Protein AF-A0A7W4P5Z6-F1 (afdb_monomer_lite)

pLDDT: mean 80.26, std 19.97, range [41.0, 98.38]

Structure (mmCIF, N/CA/C/O backbone):
data_AF-A0A7W4P5Z6-F1
#
_entry.id   AF-A0A7W4P5Z6-F1
#
loop_
_atom_site.group_PDB
_atom_site.id
_atom_site.type_symbol
_atom_site.label_atom_id
_atom_site.label_alt_id
_atom_site.label_comp_id
_atom_site.label_asym_id
_atom_site.label_entity_id
_atom_site.label_seq_id
_atom_site.pdbx_PDB_ins_code
_atom_site.Cartn_x
_atom_site.Cartn_y
_atom_site.Cartn_z
_atom_site.occupancy
_atom_site.B_iso_or_equiv
_atom_site.auth_seq_id
_atom_site.auth_comp_id
_atom_site.auth_asym_id
_atom_site.auth_atom_id
_atom_site.pdbx_PDB_model_num
ATOM 1 N N . MET A 1 1 ? 9.922 59.063 5.644 1.00 42.03 1 MET A N 1
ATOM 2 C CA . MET A 1 1 ? 8.682 58.361 6.030 1.00 42.03 1 MET A CA 1
ATOM 3 C C . MET A 1 1 ? 8.513 57.234 5.025 1.00 42.03 1 MET A C 1
ATOM 5 O O . MET A 1 1 ? 8.134 57.507 3.898 1.00 42.03 1 MET A O 1
ATOM 9 N N . VAL A 1 2 ? 9.007 56.036 5.351 1.00 47.53 2 VAL A N 1
ATOM 10 C CA . VAL A 1 2 ? 9.019 54.889 4.426 1.00 47.53 2 VAL A CA 1
ATOM 11 C C . VAL A 1 2 ? 7.795 54.039 4.743 1.00 47.53 2 VAL A C 1
ATOM 13 O O . VAL A 1 2 ? 7.630 53.606 5.881 1.00 47.53 2 VAL A O 1
ATOM 16 N N . ASP A 1 3 ? 6.926 53.899 3.749 1.00 45.47 3 ASP A N 1
ATOM 17 C CA . ASP A 1 3 ? 5.632 53.229 3.825 1.00 45.47 3 ASP A CA 1
ATOM 18 C C . ASP A 1 3 ? 5.820 51.708 3.972 1.00 45.47 3 ASP A C 1
ATOM 20 O O . ASP A 1 3 ? 6.384 51.038 3.104 1.00 45.47 3 ASP A O 1
ATOM 24 N N . TYR A 1 4 ? 5.390 51.179 5.117 1.00 47.88 4 TYR A N 1
ATOM 25 C CA . TYR A 1 4 ? 5.333 49.755 5.438 1.00 47.88 4 TYR A CA 1
ATOM 26 C C . TYR A 1 4 ? 3.983 49.202 4.964 1.00 47.88 4 TYR A C 1
ATOM 28 O O . TYR A 1 4 ? 3.059 49.054 5.756 1.00 47.88 4 TYR A O 1
ATOM 36 N N . SER A 1 5 ? 3.861 48.879 3.676 1.00 52.97 5 SER A N 1
ATOM 37 C CA . SER A 1 5 ? 2.607 48.333 3.134 1.00 52.97 5 SER A CA 1
ATOM 38 C C . SER A 1 5 ? 2.844 47.231 2.100 1.00 52.97 5 SER A C 1
ATOM 40 O O . SER A 1 5 ? 2.409 47.307 0.956 1.00 52.97 5 SER A O 1
ATOM 42 N N . HIS A 1 6 ? 3.500 46.150 2.528 1.00 49.44 6 HIS A N 1
ATOM 43 C CA . HIS A 1 6 ? 3.445 44.853 1.842 1.00 49.44 6 HIS A CA 1
ATOM 44 C C . HIS A 1 6 ? 2.995 43.732 2.793 1.00 49.44 6 HIS A C 1
ATOM 46 O O . HIS A 1 6 ? 3.559 42.644 2.821 1.00 49.44 6 HIS A O 1
ATOM 52 N N . HIS A 1 7 ? 1.912 43.971 3.536 1.00 49.81 7 HIS A N 1
ATOM 53 C CA . HIS A 1 7 ? 1.062 42.893 4.043 1.00 49.81 7 HIS A CA 1
ATOM 54 C C . HIS A 1 7 ? -0.020 42.583 3.007 1.00 49.81 7 HIS A C 1
ATOM 56 O O . HIS A 1 7 ? -1.159 43.026 3.112 1.00 49.81 7 HIS A O 1
ATOM 62 N N . ARG A 1 8 ? 0.341 41.817 1.972 1.00 48.38 8 ARG A N 1
ATOM 63 C CA . ARG A 1 8 ? -0.647 41.215 1.067 1.00 48.38 8 ARG A CA 1
ATOM 64 C C . ARG A 1 8 ? -0.867 39.759 1.474 1.00 48.38 8 ARG A C 1
ATOM 66 O O . ARG A 1 8 ? -0.177 38.861 1.007 1.00 48.38 8 ARG A O 1
ATOM 73 N N . GLN A 1 9 ? -1.782 39.604 2.427 1.00 49.09 9 GLN A N 1
ATOM 74 C CA . GLN A 1 9 ? -2.780 38.534 2.526 1.00 49.09 9 GLN A CA 1
ATOM 75 C C . GLN A 1 9 ? -2.326 37.139 2.050 1.00 49.09 9 GLN A C 1
ATOM 77 O O . GLN A 1 9 ? -2.461 36.782 0.882 1.00 49.09 9 GLN A O 1
ATOM 82 N N . ARG A 1 10 ? -1.850 36.325 2.998 1.00 45.50 10 ARG A N 1
ATOM 83 C CA . ARG A 1 10 ? -1.878 34.854 2.924 1.00 45.50 10 ARG A CA 1
ATOM 84 C C . ARG A 1 10 ? -2.803 34.319 4.019 1.00 45.50 10 ARG A C 1
ATOM 86 O O . ARG A 1 10 ? -2.376 33.545 4.868 1.00 45.50 10 ARG A O 1
ATOM 93 N N . GLU A 1 11 ? -4.042 34.785 4.026 1.00 52.91 11 GLU A N 1
ATOM 94 C CA . GLU A 1 11 ? -5.081 34.221 4.886 1.00 52.91 11 GLU A CA 1
ATOM 95 C C . GLU A 1 11 ? -5.923 33.235 4.059 1.00 52.91 11 GLU A C 1
ATOM 97 O O . GLU A 1 11 ? -6.256 33.500 2.904 1.00 52.91 11 GLU A O 1
ATOM 102 N N . ASP A 1 12 ? -6.184 32.081 4.677 1.00 49.06 12 ASP A N 1
ATOM 103 C CA . ASP A 1 12 ? -7.248 31.115 4.375 1.00 49.06 12 ASP A CA 1
ATOM 104 C C . ASP A 1 12 ? -7.048 30.073 3.258 1.00 49.06 12 ASP A C 1
ATOM 106 O O . ASP A 1 12 ? -7.909 29.867 2.403 1.00 49.06 12 ASP A O 1
ATOM 110 N N . MET A 1 13 ? -5.971 29.277 3.333 1.00 53.06 13 MET A N 1
ATOM 111 C CA . MET A 1 13 ? -6.061 27.886 2.850 1.00 53.06 13 MET A CA 1
ATOM 112 C C . MET A 1 13 ? -6.567 26.982 3.983 1.00 53.06 13 MET A C 1
ATOM 114 O O . MET A 1 13 ? -5.948 26.956 5.049 1.00 53.06 13 MET A O 1
ATOM 118 N N . PRO A 1 14 ? -7.645 26.198 3.787 1.00 50.19 14 PRO A N 1
ATOM 119 C CA . PRO A 1 14 ? -8.129 25.293 4.820 1.00 50.19 14 PRO A CA 1
ATOM 120 C C . PRO A 1 14 ? -7.066 24.223 5.084 1.00 50.19 14 PRO A C 1
ATOM 122 O O . PRO A 1 14 ? -6.700 23.468 4.180 1.00 50.19 14 PRO A O 1
ATOM 125 N N . ALA A 1 15 ? -6.588 24.144 6.330 1.00 57.00 15 ALA A N 1
ATOM 126 C CA . ALA A 1 15 ? -5.523 23.238 6.777 1.00 57.00 15 ALA A CA 1
ATOM 127 C C . ALA A 1 15 ? -5.729 21.766 6.345 1.00 57.00 15 ALA A C 1
ATOM 129 O O . ALA A 1 15 ? -4.762 21.042 6.107 1.00 57.00 15 ALA A O 1
ATOM 130 N N . GLY A 1 16 ? -6.982 21.339 6.143 1.00 57.47 16 GLY A N 1
ATOM 131 C CA . GLY A 1 16 ? -7.322 20.006 5.634 1.00 57.47 16 GLY A CA 1
ATOM 132 C C . GLY A 1 16 ? -6.852 19.713 4.200 1.00 57.47 16 GLY A C 1
ATOM 133 O O . GLY A 1 16 ? -6.561 18.562 3.883 1.00 57.47 16 GLY A O 1
ATOM 134 N N . SER A 1 17 ? -6.705 20.728 3.340 1.00 61.78 17 SER A N 1
ATOM 135 C CA . SER A 1 17 ? -6.284 20.530 1.939 1.00 61.78 17 SER A CA 1
ATOM 136 C C . SER A 1 17 ? -4.791 20.222 1.812 1.00 61.78 17 SER A C 1
ATOM 138 O O . SER A 1 17 ? -4.385 19.428 0.963 1.00 61.78 17 SER A O 1
ATOM 140 N N . GLN A 1 18 ? -3.961 20.807 2.681 1.00 63.84 18 GLN A N 1
ATOM 141 C CA . GLN A 1 18 ? -2.525 20.530 2.700 1.00 63.84 18 GLN A CA 1
ATOM 142 C C . GLN A 1 18 ? -2.250 19.121 3.225 1.00 63.84 18 GLN A C 1
ATOM 144 O O . GLN A 1 18 ? -1.528 18.364 2.582 1.00 63.84 18 GLN A O 1
ATOM 149 N N . MET A 1 19 ? -2.877 18.728 4.339 1.00 62.88 19 MET A N 1
ATOM 150 C CA . MET A 1 19 ? -2.672 17.399 4.928 1.00 62.88 19 MET A CA 1
ATOM 151 C C . MET A 1 19 ? -3.088 16.261 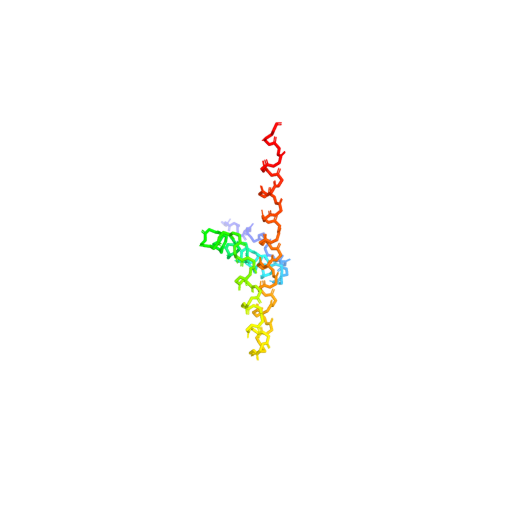3.989 1.00 62.88 19 MET A C 1
ATOM 153 O O . MET A 1 19 ? -2.367 15.270 3.872 1.00 62.88 19 MET A O 1
ATOM 157 N N . ALA A 1 20 ? -4.200 16.420 3.264 1.00 69.88 20 ALA A N 1
ATOM 158 C CA . ALA A 1 20 ? -4.627 15.444 2.265 1.00 69.88 20 ALA A CA 1
ATOM 159 C C . ALA A 1 20 ? -3.611 15.301 1.115 1.00 69.88 20 ALA A C 1
ATOM 161 O O . ALA A 1 20 ? -3.308 14.181 0.706 1.00 69.88 20 ALA A O 1
ATOM 162 N N . SER A 1 21 ? -3.043 16.419 0.647 1.00 74.69 21 SER A N 1
ATOM 163 C CA . SER A 1 21 ? -2.013 16.444 -0.401 1.00 74.69 21 SER A CA 1
ATOM 164 C C . SER A 1 21 ? -0.719 15.743 0.034 1.00 74.69 21 SER A C 1
ATOM 166 O O . SER A 1 21 ? -0.171 14.930 -0.711 1.00 74.69 21 SER A O 1
ATOM 168 N N . TYR A 1 22 ? -0.264 15.974 1.271 1.00 75.44 22 TYR A N 1
ATOM 169 C CA . TYR A 1 22 ? 0.913 15.289 1.819 1.00 75.44 22 TYR A CA 1
ATOM 170 C C . TYR A 1 22 ? 0.701 13.781 1.961 1.00 75.44 22 TYR A C 1
ATOM 172 O O . TYR A 1 22 ? 1.580 12.999 1.603 1.00 75.44 22 TYR A O 1
ATOM 180 N N . ALA A 1 23 ? -0.465 13.359 2.453 1.00 80.50 23 ALA A N 1
ATOM 181 C CA . ALA A 1 23 ? -0.792 11.942 2.573 1.00 80.50 23 ALA A CA 1
ATOM 182 C C . ALA A 1 23 ? -0.800 11.243 1.202 1.00 80.50 23 ALA A C 1
ATOM 184 O O . ALA A 1 23 ? -0.306 10.122 1.078 1.00 80.50 23 ALA A O 1
ATOM 185 N N . GLU A 1 24 ? -1.300 11.919 0.165 1.00 83.56 24 GLU A N 1
ATOM 186 C CA . GLU A 1 24 ? -1.293 11.400 -1.204 1.00 83.56 24 GLU A CA 1
ATOM 187 C C . GLU A 1 24 ? 0.126 11.317 -1.786 1.00 83.56 24 GLU A C 1
ATOM 189 O O . GLU A 1 24 ? 0.506 10.289 -2.348 1.00 83.56 24 GLU A O 1
ATOM 194 N N . ALA A 1 25 ? 0.955 12.347 -1.588 1.00 85.25 25 ALA A N 1
ATOM 195 C CA . ALA A 1 25 ? 2.357 12.333 -2.010 1.00 85.25 25 ALA A CA 1
ATOM 196 C C . ALA A 1 25 ? 3.162 11.217 -1.316 1.00 85.25 25 ALA A C 1
ATOM 198 O O . ALA A 1 25 ? 3.981 10.543 -1.945 1.00 85.25 25 ALA A O 1
ATOM 199 N N . ASN A 1 26 ? 2.889 10.964 -0.035 1.00 92.19 26 ASN A N 1
ATOM 200 C CA . ASN A 1 26 ? 3.514 9.870 0.703 1.00 92.19 26 ASN A CA 1
ATOM 201 C C . ASN A 1 26 ? 3.046 8.501 0.189 1.00 92.19 26 ASN A C 1
ATOM 203 O O . ASN A 1 26 ? 3.860 7.589 0.032 1.00 92.19 26 ASN A O 1
ATOM 207 N N . ALA A 1 27 ? 1.753 8.356 -0.118 1.00 93.25 27 ALA A N 1
ATOM 208 C CA . ALA A 1 27 ? 1.219 7.127 -0.697 1.00 93.25 27 ALA A CA 1
ATOM 209 C C . ALA A 1 27 ? 1.824 6.844 -2.083 1.00 93.25 27 ALA A C 1
ATOM 211 O O . ALA A 1 27 ? 2.141 5.692 -2.388 1.00 93.25 27 ALA A O 1
ATOM 212 N N . GLN A 1 28 ? 2.053 7.892 -2.884 1.00 94.31 28 GLN A N 1
ATOM 213 C CA . GLN A 1 28 ? 2.754 7.812 -4.163 1.00 94.31 28 GLN A CA 1
ATOM 214 C C . GLN A 1 28 ? 4.171 7.262 -3.999 1.00 94.31 28 GLN A C 1
ATOM 216 O O . GLN A 1 28 ? 4.506 6.238 -4.593 1.00 94.31 28 GLN A O 1
ATOM 221 N N . ALA A 1 29 ? 4.987 7.921 -3.173 1.00 95.06 29 ALA A N 1
ATOM 222 C CA . ALA A 1 29 ? 6.381 7.537 -2.973 1.00 95.06 29 ALA A CA 1
ATOM 223 C C . ALA A 1 29 ? 6.501 6.102 -2.428 1.00 95.06 29 ALA A C 1
ATOM 225 O O . ALA A 1 29 ? 7.373 5.334 -2.845 1.00 95.06 29 ALA A O 1
ATOM 226 N N . MET A 1 30 ? 5.587 5.710 -1.534 1.00 96.88 30 MET A N 1
ATOM 227 C CA . MET A 1 30 ? 5.529 4.354 -0.994 1.00 96.88 30 MET A CA 1
ATOM 228 C C . MET A 1 30 ? 5.145 3.325 -2.064 1.00 96.88 30 MET A C 1
ATOM 230 O O . MET A 1 30 ? 5.780 2.276 -2.159 1.00 96.88 30 MET A O 1
ATOM 234 N N . ALA A 1 31 ? 4.143 3.614 -2.900 1.00 96.00 31 ALA A N 1
ATOM 235 C CA . ALA A 1 31 ? 3.749 2.736 -4.000 1.00 96.00 31 ALA A CA 1
ATOM 236 C C . ALA A 1 31 ? 4.901 2.509 -4.991 1.00 96.00 31 ALA A C 1
ATOM 238 O O . ALA A 1 31 ? 5.172 1.362 -5.355 1.00 96.00 31 ALA A O 1
ATOM 239 N N . ASP A 1 32 ? 5.609 3.577 -5.365 1.00 94.81 32 ASP A N 1
ATOM 240 C CA . ASP A 1 32 ? 6.762 3.504 -6.266 1.00 94.81 32 ASP A CA 1
ATOM 241 C C . ASP A 1 32 ? 7.874 2.642 -5.653 1.00 94.81 32 ASP A C 1
ATOM 243 O O . ASP A 1 32 ? 8.369 1.709 -6.288 1.00 94.81 32 ASP A O 1
ATOM 247 N N . SER A 1 33 ? 8.192 2.873 -4.376 1.00 96.06 33 SER A N 1
ATOM 248 C CA . SER A 1 33 ? 9.200 2.102 -3.637 1.00 96.06 33 SER A CA 1
ATOM 249 C C . SER A 1 33 ? 8.853 0.612 -3.572 1.00 96.06 33 SER A C 1
ATOM 251 O O . SER A 1 33 ? 9.703 -0.247 -3.808 1.00 96.06 33 SER A O 1
ATOM 253 N N . LEU A 1 34 ? 7.589 0.278 -3.303 1.00 95.75 34 LEU A N 1
ATOM 254 C CA . LEU A 1 34 ? 7.137 -1.112 -3.233 1.00 95.75 34 LEU A CA 1
ATOM 255 C C . LEU A 1 34 ? 7.195 -1.810 -4.587 1.00 95.75 34 LEU A C 1
ATOM 257 O O . LEU A 1 34 ? 7.536 -2.991 -4.637 1.00 95.75 34 LEU A O 1
ATOM 261 N N . ILE A 1 35 ? 6.884 -1.110 -5.678 1.00 94.88 35 ILE A N 1
ATOM 262 C CA . ILE A 1 35 ? 7.017 -1.662 -7.029 1.00 94.88 35 ILE A CA 1
ATOM 263 C C . ILE A 1 35 ? 8.490 -1.878 -7.375 1.00 94.88 35 ILE A C 1
ATOM 265 O O . ILE A 1 35 ? 8.819 -2.930 -7.912 1.00 94.88 35 ILE A O 1
ATOM 269 N N . VAL A 1 36 ? 9.381 -0.948 -7.025 1.00 94.06 36 VAL A N 1
ATOM 270 C CA . VAL A 1 36 ? 10.826 -1.116 -7.248 1.00 94.06 36 VAL A CA 1
ATOM 271 C C . VAL A 1 36 ? 11.364 -2.336 -6.494 1.00 94.06 36 VAL A C 1
ATOM 273 O O . VAL A 1 36 ? 12.101 -3.133 -7.067 1.00 94.06 36 VAL A O 1
ATOM 276 N N . VAL A 1 37 ? 10.967 -2.523 -5.232 1.00 95.81 37 VAL A N 1
ATOM 277 C CA . VAL A 1 37 ? 11.487 -3.610 -4.383 1.00 95.81 37 VAL A CA 1
ATOM 278 C C . VAL A 1 37 ? 10.837 -4.964 -4.690 1.00 95.81 37 VAL A C 1
ATOM 280 O O . VAL A 1 37 ? 11.517 -5.988 -4.722 1.00 95.81 37 VAL A O 1
ATOM 283 N N . TYR A 1 38 ? 9.518 -5.002 -4.898 1.00 93.38 38 TYR A N 1
ATOM 284 C CA . TYR A 1 38 ? 8.749 -6.251 -4.986 1.00 93.38 38 TYR A CA 1
ATOM 285 C C . TYR A 1 38 ? 8.177 -6.543 -6.380 1.00 93.38 38 TYR A C 1
ATOM 287 O O . TYR A 1 38 ? 7.606 -7.620 -6.594 1.00 93.38 38 TYR A O 1
ATOM 295 N N . GLY A 1 39 ? 8.290 -5.615 -7.331 1.00 91.50 39 GLY A N 1
ATOM 296 C CA . GLY A 1 39 ? 7.740 -5.744 -8.679 1.00 91.50 39 GLY A CA 1
ATOM 297 C C . GLY A 1 39 ? 6.249 -6.082 -8.662 1.00 91.50 39 GLY A C 1
ATOM 298 O O . GLY A 1 39 ? 5.456 -5.512 -7.911 1.00 91.50 39 GLY A O 1
ATOM 299 N N . ILE A 1 40 ? 5.865 -7.097 -9.441 1.00 89.94 40 ILE A N 1
ATOM 300 C CA . ILE A 1 40 ? 4.475 -7.576 -9.527 1.00 89.94 40 ILE A CA 1
ATOM 301 C C . ILE A 1 40 ? 3.907 -8.071 -8.185 1.00 89.94 40 ILE A C 1
ATOM 303 O O . ILE A 1 40 ? 2.689 -8.149 -8.021 1.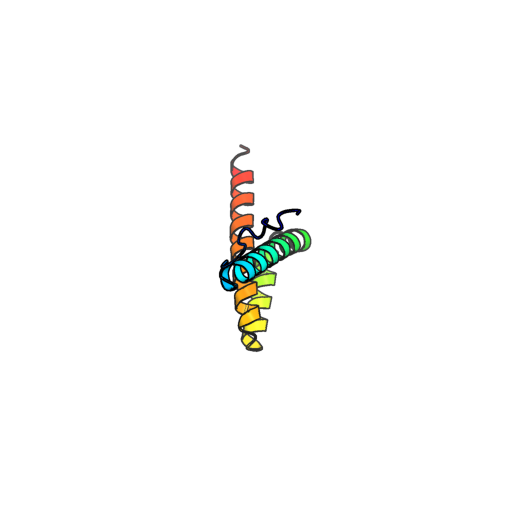00 89.94 40 ILE A O 1
ATOM 307 N N . LYS A 1 41 ? 4.767 -8.410 -7.211 1.00 94.56 41 LYS A N 1
ATOM 308 C CA . LYS A 1 41 ? 4.346 -8.892 -5.888 1.00 94.56 41 LYS A CA 1
ATOM 309 C C . LYS A 1 41 ? 3.970 -7.755 -4.937 1.00 94.56 41 LYS A C 1
ATOM 311 O O . LYS A 1 41 ? 3.356 -8.043 -3.909 1.00 94.56 41 LYS A O 1
ATOM 316 N N . ALA A 1 42 ? 4.278 -6.497 -5.273 1.00 95.50 42 ALA A N 1
ATOM 317 C CA . ALA A 1 42 ? 4.004 -5.324 -4.439 1.00 95.50 42 ALA A CA 1
ATOM 318 C C . ALA A 1 42 ? 2.551 -5.295 -3.949 1.00 95.50 42 ALA A C 1
ATOM 320 O O . ALA A 1 42 ? 2.296 -5.204 -2.751 1.00 95.50 42 ALA A O 1
ATOM 321 N N . ARG A 1 43 ? 1.594 -5.530 -4.855 1.00 95.62 43 ARG A N 1
ATOM 322 C CA . ARG A 1 43 ? 0.164 -5.589 -4.527 1.00 95.62 43 ARG A CA 1
ATOM 323 C C . ARG A 1 43 ? -0.156 -6.614 -3.435 1.00 95.62 43 ARG A C 1
ATOM 325 O O . ARG A 1 43 ? -0.909 -6.327 -2.509 1.00 95.62 43 ARG A O 1
ATOM 332 N N . GLY A 1 44 ? 0.413 -7.815 -3.537 1.00 96.75 44 GLY A N 1
ATOM 333 C CA . GLY A 1 44 ? 0.205 -8.876 -2.552 1.00 96.75 44 GLY A CA 1
ATOM 334 C C . GLY A 1 44 ? 0.824 -8.546 -1.191 1.00 96.75 44 GLY A C 1
ATOM 335 O O . GLY A 1 44 ? 0.222 -8.850 -0.164 1.00 96.75 44 GLY A O 1
ATOM 336 N N . MET A 1 45 ? 1.996 -7.899 -1.178 1.00 97.00 45 MET A N 1
ATOM 337 C CA . MET A 1 45 ? 2.626 -7.403 0.053 1.00 97.00 45 MET A CA 1
ATOM 338 C C . MET A 1 45 ? 1.742 -6.353 0.737 1.00 97.00 45 MET A C 1
ATOM 340 O O . MET A 1 45 ? 1.456 -6.481 1.925 1.00 97.00 45 MET A O 1
ATOM 344 N N . THR A 1 46 ? 1.248 -5.370 -0.021 1.00 97.88 46 THR A N 1
ATOM 345 C CA . THR A 1 46 ? 0.372 -4.306 0.490 1.00 97.88 46 THR A CA 1
ATOM 346 C C . THR A 1 46 ? -0.918 -4.864 1.086 1.00 97.88 46 THR A C 1
ATOM 348 O O . THR A 1 46 ? -1.305 -4.466 2.178 1.00 97.88 46 THR A O 1
ATOM 351 N N . LEU A 1 47 ? -1.563 -5.834 0.428 1.00 98.06 47 LEU A N 1
ATOM 352 C CA . LEU A 1 47 ? -2.785 -6.454 0.957 1.00 98.06 47 LEU A CA 1
ATOM 353 C C . LEU A 1 47 ? -2.555 -7.181 2.288 1.00 98.06 47 LEU A C 1
ATOM 355 O O . LEU A 1 47 ? -3.394 -7.087 3.181 1.00 98.06 47 LEU A O 1
ATOM 359 N N . ARG A 1 48 ? -1.415 -7.868 2.448 1.00 97.94 48 ARG A N 1
ATOM 360 C CA . ARG A 1 48 ? -1.056 -8.485 3.736 1.00 97.94 48 ARG A CA 1
ATOM 361 C C . ARG A 1 48 ? -0.846 -7.443 4.826 1.00 97.94 48 ARG A C 1
ATOM 363 O O . ARG A 1 48 ? -1.255 -7.665 5.959 1.00 97.94 48 ARG A O 1
ATOM 370 N N . HIS A 1 49 ? -0.236 -6.313 4.483 1.00 96.94 49 HIS A N 1
ATOM 371 C CA . HIS A 1 49 ? -0.030 -5.238 5.441 1.00 96.94 49 HIS A CA 1
ATOM 372 C C . HIS A 1 49 ? -1.361 -4.604 5.876 1.00 96.94 49 HIS A C 1
ATOM 374 O O . HIS A 1 49 ? -1.590 -4.452 7.069 1.00 96.94 49 HIS A O 1
ATOM 380 N N . ILE A 1 50 ? -2.291 -4.367 4.942 1.00 98.06 50 ILE A N 1
ATOM 381 C CA . ILE A 1 50 ? -3.657 -3.909 5.257 1.00 98.06 50 ILE A CA 1
ATOM 382 C C . ILE A 1 50 ? -4.354 -4.879 6.217 1.00 98.06 50 ILE A C 1
ATOM 384 O O . ILE A 1 50 ? -4.919 -4.447 7.219 1.00 98.06 50 ILE A O 1
ATOM 388 N N . ALA A 1 51 ? -4.298 -6.187 5.936 1.00 98.25 51 ALA A N 1
ATOM 389 C CA . ALA A 1 51 ? -4.887 -7.198 6.814 1.00 98.25 51 ALA A CA 1
ATOM 390 C C . ALA A 1 51 ? -4.289 -7.131 8.228 1.00 98.25 51 ALA A C 1
ATOM 392 O O . ALA A 1 51 ? -5.027 -7.143 9.211 1.00 98.25 51 ALA A O 1
ATOM 393 N N . ARG A 1 52 ? -2.966 -6.956 8.335 1.00 98.25 52 ARG A N 1
ATOM 394 C CA . ARG A 1 52 ? -2.292 -6.814 9.626 1.00 98.25 52 ARG A CA 1
ATOM 395 C C . ARG A 1 52 ? -2.703 -5.541 10.374 1.00 98.25 52 ARG A C 1
ATOM 397 O O . ARG A 1 52 ? -2.918 -5.599 11.580 1.00 98.25 52 ARG A O 1
ATOM 404 N N . CYS A 1 53 ? -2.851 -4.410 9.686 1.00 97.81 53 CYS A N 1
ATOM 405 C CA . CYS A 1 53 ? -3.342 -3.173 10.299 1.00 97.81 53 CYS A CA 1
ATOM 406 C C . CYS A 1 53 ? -4.788 -3.322 10.801 1.00 97.81 53 CYS A C 1
ATOM 408 O O . CYS A 1 53 ? -5.106 -2.837 11.886 1.00 97.81 53 CYS A O 1
ATOM 410 N N . LEU A 1 54 ? -5.645 -4.043 10.065 1.00 98.00 54 LEU A N 1
ATOM 411 C CA . LEU A 1 54 ? -7.017 -4.348 10.490 1.00 98.00 54 LEU A CA 1
ATOM 412 C C . LEU A 1 54 ? -7.048 -5.218 11.754 1.00 98.00 54 LEU A C 1
ATOM 414 O O . LEU A 1 54 ? -7.785 -4.901 12.686 1.00 98.00 54 LEU A O 1
ATOM 418 N N . GLU A 1 55 ? -6.224 -6.269 11.820 1.00 98.38 55 GLU A N 1
ATOM 419 C CA . GLU A 1 55 ? -6.082 -7.111 13.021 1.00 98.38 55 GLU A CA 1
ATOM 420 C C . GLU A 1 55 ? -5.672 -6.295 14.254 1.00 98.38 55 GLU A C 1
ATOM 422 O O . GLU A 1 55 ? -6.131 -6.559 15.365 1.00 98.38 55 GLU A O 1
ATOM 427 N N . LEU A 1 56 ? -4.820 -5.288 14.051 1.00 98.06 56 LEU A N 1
ATOM 428 C CA . LEU A 1 56 ? -4.306 -4.404 15.096 1.00 98.06 56 LEU A CA 1
ATOM 429 C C . LEU A 1 56 ? -5.195 -3.179 15.363 1.00 98.06 56 LEU A C 1
ATOM 431 O O . LEU A 1 56 ? -4.881 -2.394 16.254 1.00 98.06 56 LEU A O 1
ATOM 435 N N . LYS A 1 57 ? -6.306 -3.019 14.630 1.00 97.56 57 LYS A N 1
ATOM 436 C CA . LYS A 1 57 ? -7.228 -1.869 14.712 1.00 97.56 57 LYS A CA 1
ATOM 437 C C . LYS A 1 57 ? -6.556 -0.508 14.455 1.00 97.56 57 LYS A C 1
ATOM 439 O O . LYS A 1 57 ? -6.974 0.506 15.008 1.00 97.56 57 LYS A O 1
ATOM 444 N N . LEU A 1 58 ? -5.544 -0.477 13.590 1.00 97.56 58 LEU A N 1
ATOM 445 C CA . LEU A 1 58 ? -4.825 0.737 13.190 1.00 97.56 58 LEU A CA 1
ATOM 446 C C . LEU A 1 58 ? -5.530 1.390 11.991 1.00 97.56 58 LEU A C 1
ATOM 448 O O . LEU A 1 58 ? -5.138 1.188 10.845 1.00 97.56 58 LEU A O 1
ATOM 452 N N . ILE A 1 59 ? -6.629 2.106 12.242 1.00 94.81 59 ILE A N 1
ATOM 453 C CA . ILE A 1 59 ? -7.534 2.585 11.179 1.00 94.81 59 ILE A CA 1
ATOM 454 C C . ILE A 1 59 ? -6.873 3.616 10.254 1.00 94.81 59 ILE A C 1
ATOM 456 O O . ILE A 1 59 ? -7.009 3.499 9.037 1.00 94.81 59 ILE A O 1
ATOM 460 N N . ASP A 1 60 ? -6.106 4.557 10.803 1.00 91.75 60 ASP A N 1
ATOM 461 C CA . ASP A 1 60 ? -5.408 5.576 10.005 1.00 91.75 60 ASP A CA 1
ATOM 462 C C . ASP A 1 60 ? -4.376 4.934 9.062 1.00 91.75 60 ASP A C 1
ATOM 464 O O . ASP A 1 60 ? -4.279 5.284 7.882 1.00 91.75 60 ASP A O 1
ATOM 468 N N . ASP A 1 61 ? -3.667 3.911 9.550 1.00 94.12 61 ASP A N 1
ATOM 469 C CA . ASP A 1 61 ? -2.733 3.138 8.734 1.00 94.12 61 ASP A CA 1
ATOM 470 C C . ASP A 1 61 ? -3.475 2.364 7.642 1.00 94.12 61 ASP A C 1
ATOM 472 O O . ASP A 1 61 ? -3.038 2.345 6.491 1.00 94.12 61 ASP A O 1
ATOM 476 N N . VAL A 1 62 ? -4.620 1.749 7.959 1.00 97.19 62 VAL A N 1
ATOM 477 C CA . VAL A 1 62 ? -5.454 1.075 6.951 1.00 97.19 62 VAL A CA 1
ATOM 478 C C . VAL A 1 62 ? -5.827 2.044 5.832 1.00 97.19 62 VAL A C 1
ATOM 480 O O . VAL A 1 62 ? -5.697 1.688 4.658 1.00 97.19 62 VAL A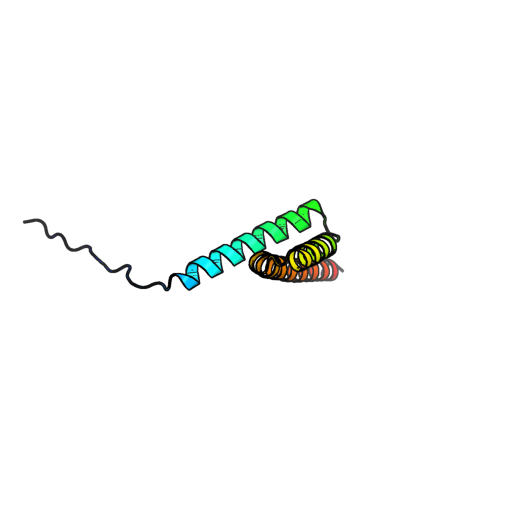 O 1
ATOM 483 N N . GLU A 1 63 ? -6.258 3.260 6.166 1.00 95.88 63 GLU A N 1
ATOM 484 C CA . GLU A 1 63 ? -6.614 4.266 5.169 1.00 95.88 63 GLU A CA 1
ATOM 485 C C . GLU A 1 63 ? -5.415 4.632 4.285 1.00 95.88 63 GLU A C 1
ATOM 487 O O . GLU A 1 63 ? -5.524 4.614 3.053 1.00 95.88 63 GLU A O 1
ATOM 492 N N . PHE A 1 64 ? -4.253 4.885 4.889 1.00 95.25 64 PHE A N 1
ATOM 493 C CA . PHE A 1 64 ? -3.021 5.149 4.150 1.00 95.25 64 PHE A CA 1
ATOM 494 C C . PHE A 1 64 ? -2.672 3.998 3.193 1.00 95.25 64 PHE A C 1
ATOM 496 O O . PHE A 1 64 ? -2.455 4.207 1.995 1.00 95.25 64 PHE A O 1
ATOM 503 N N . TRP A 1 65 ? -2.688 2.757 3.680 1.00 97.12 65 TRP A N 1
ATOM 504 C CA . TRP A 1 65 ? -2.335 1.582 2.885 1.00 97.12 65 TRP A CA 1
ATOM 505 C C . TRP A 1 65 ? -3.344 1.272 1.774 1.00 97.12 65 TRP A C 1
ATOM 507 O O . TRP A 1 65 ? -2.963 0.743 0.723 1.00 97.12 65 TRP A O 1
ATOM 517 N N . LEU A 1 66 ? -4.614 1.647 1.943 1.00 97.50 66 LEU A N 1
ATOM 518 C CA . LEU A 1 66 ? -5.609 1.592 0.872 1.00 97.50 66 LEU A CA 1
ATOM 519 C C . LEU A 1 66 ? -5.281 2.569 -0.266 1.00 97.50 66 LEU A C 1
ATOM 521 O O . LEU A 1 66 ? -5.426 2.193 -1.434 1.00 97.50 66 LEU A O 1
ATOM 525 N N . ARG A 1 67 ? -4.785 3.776 0.040 1.00 96.88 67 ARG A N 1
ATOM 526 C CA . ARG A 1 67 ? -4.313 4.732 -0.982 1.00 96.88 67 ARG A CA 1
ATOM 527 C C . ARG A 1 67 ? -3.091 4.190 -1.722 1.00 96.88 67 ARG A C 1
ATOM 529 O O . ARG A 1 67 ? -3.092 4.151 -2.953 1.00 96.88 67 ARG A O 1
ATOM 536 N N . VAL A 1 68 ? -2.115 3.642 -0.991 1.00 97.00 68 VAL A N 1
ATOM 537 C CA . VAL A 1 68 ? -0.940 2.964 -1.578 1.00 97.00 68 VAL A CA 1
ATOM 538 C C . VAL A 1 68 ? -1.368 1.840 -2.529 1.00 97.00 68 VAL A C 1
ATOM 540 O O . VAL A 1 68 ? -0.899 1.773 -3.665 1.00 97.00 68 VAL A O 1
ATOM 543 N N . ARG A 1 69 ? -2.308 0.978 -2.113 1.00 97.25 69 ARG A N 1
ATOM 544 C CA . ARG A 1 69 ? -2.847 -0.100 -2.960 1.00 97.25 69 ARG A CA 1
ATOM 545 C C . ARG A 1 69 ? -3.470 0.447 -4.241 1.00 97.25 69 ARG A C 1
ATOM 547 O O . ARG A 1 69 ? -3.189 -0.079 -5.315 1.00 97.25 69 ARG A O 1
ATOM 554 N N . ASN A 1 70 ? -4.309 1.479 -4.135 1.00 96.06 70 ASN A N 1
ATOM 555 C CA . ASN A 1 70 ? -4.953 2.087 -5.299 1.00 96.06 70 ASN A CA 1
ATOM 556 C C . ASN A 1 70 ? -3.911 2.599 -6.297 1.00 96.06 70 ASN A C 1
ATOM 558 O O . ASN A 1 70 ? -4.070 2.413 -7.506 1.00 96.06 70 ASN A O 1
ATOM 562 N N . ARG A 1 71 ? -2.815 3.181 -5.798 1.00 95.06 71 ARG A N 1
ATOM 563 C CA . ARG A 1 71 ? -1.746 3.661 -6.665 1.00 95.06 71 ARG A CA 1
ATOM 564 C C . ARG A 1 71 ? -0.965 2.529 -7.328 1.00 95.06 71 ARG A C 1
ATOM 566 O O . ARG A 1 71 ? -0.714 2.601 -8.529 1.00 95.06 71 ARG A O 1
ATOM 573 N N . ILE A 1 72 ? -0.658 1.460 -6.593 1.00 95.56 72 ILE A N 1
ATOM 574 C CA . ILE A 1 72 ? -0.047 0.248 -7.161 1.00 95.56 72 ILE A CA 1
ATOM 575 C C . ILE A 1 72 ? -0.938 -0.343 -8.260 1.00 95.56 72 ILE A C 1
ATOM 577 O O . ILE A 1 72 ? -0.450 -0.664 -9.343 1.00 95.56 72 ILE A O 1
ATOM 581 N N . ASP A 1 73 ? -2.245 -0.457 -8.015 1.00 94.62 73 ASP A N 1
ATOM 582 C CA . ASP A 1 73 ? -3.199 -0.976 -8.999 1.00 94.62 73 ASP A CA 1
ATOM 583 C C . ASP A 1 73 ? -3.232 -0.111 -10.271 1.00 94.62 73 ASP A C 1
ATOM 585 O O . ASP A 1 73 ? -3.323 -0.648 -11.377 1.00 94.62 73 ASP A O 1
ATOM 589 N N . TRP A 1 74 ? -3.122 1.215 -10.139 1.00 93.12 74 TRP A N 1
ATOM 590 C CA . TRP A 1 74 ? -3.022 2.125 -11.283 1.00 93.12 74 TRP A CA 1
ATOM 591 C C . TRP A 1 74 ? -1.720 1.916 -12.070 1.00 93.12 74 TRP A C 1
ATOM 593 O O . TRP A 1 74 ? -1.774 1.704 -13.282 1.00 93.12 74 TRP A O 1
ATOM 603 N N . LEU A 1 75 ? -0.569 1.891 -11.391 1.00 88.81 75 LEU A N 1
ATOM 604 C CA . LEU A 1 75 ? 0.751 1.719 -12.015 1.00 88.81 75 LEU A CA 1
ATOM 605 C C . LEU A 1 75 ? 0.892 0.364 -12.725 1.00 88.81 75 LEU A C 1
ATOM 607 O O . LEU A 1 75 ? 1.392 0.280 -13.843 1.00 88.81 75 LEU A O 1
ATOM 611 N N . LEU A 1 76 ? 0.398 -0.721 -12.127 1.00 86.62 76 LEU A N 1
ATOM 612 C CA . LEU A 1 76 ? 0.464 -2.041 -12.762 1.00 86.62 76 LEU A CA 1
ATOM 613 C C . LEU A 1 76 ? -0.440 -2.144 -14.001 1.00 86.62 76 LEU A C 1
ATOM 615 O O . LEU A 1 76 ? -0.133 -2.902 -14.923 1.00 86.62 76 LEU A O 1
ATOM 619 N N . ARG A 1 77 ? -1.539 -1.379 -14.059 1.00 85.62 77 ARG A N 1
ATOM 620 C CA . ARG A 1 77 ? -2.388 -1.287 -15.260 1.00 85.62 77 ARG A CA 1
ATOM 621 C C . ARG A 1 77 ? -1.713 -0.488 -16.373 1.00 85.62 77 ARG A C 1
ATOM 623 O O . ARG A 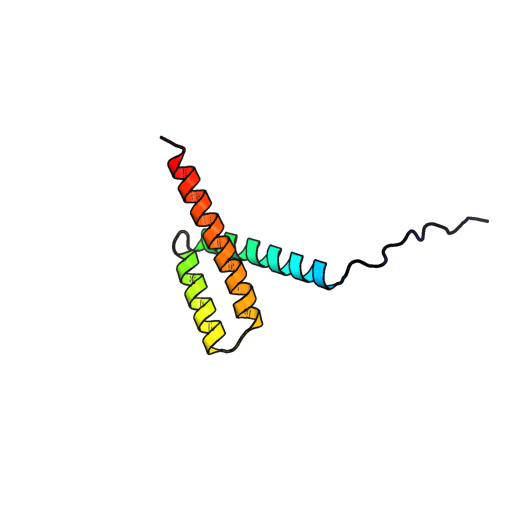1 77 ? -1.850 -0.869 -17.534 1.00 85.62 77 ARG A O 1
ATOM 630 N N . THR A 1 78 ? -1.002 0.593 -16.047 1.00 77.75 78 THR A N 1
ATOM 631 C CA . THR A 1 78 ? -0.294 1.399 -17.054 1.00 77.75 78 THR A CA 1
ATOM 632 C C . THR A 1 78 ? 0.909 0.660 -17.631 1.00 77.75 78 THR A C 1
ATOM 634 O O . THR A 1 78 ? 1.086 0.678 -18.845 1.00 7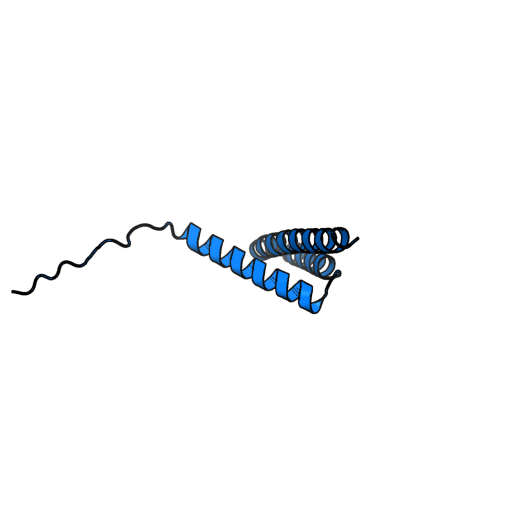7.75 78 THR A O 1
ATOM 637 N N . VAL A 1 79 ? 1.665 -0.077 -16.810 1.00 66.62 79 VAL A N 1
ATOM 638 C CA . VAL A 1 79 ? 2.780 -0.919 -17.285 1.00 66.62 79 VAL A CA 1
ATOM 639 C C . VAL A 1 79 ? 2.298 -2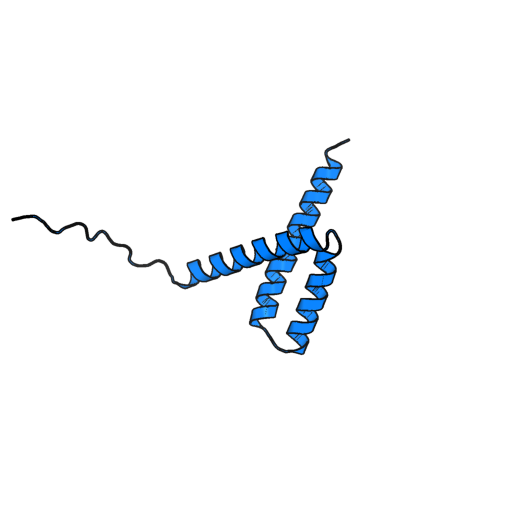.008 -18.247 1.00 66.62 79 VAL A C 1
ATOM 641 O O . VAL A 1 79 ? 2.919 -2.216 -19.284 1.00 66.62 79 VAL A O 1
ATOM 644 N N . ARG A 1 80 ? 1.164 -2.666 -17.960 1.00 61.72 80 ARG A N 1
ATOM 645 C CA . ARG A 1 80 ? 0.579 -3.651 -18.890 1.00 61.72 80 ARG A CA 1
ATOM 646 C C . ARG A 1 80 ? 0.205 -3.020 -20.232 1.00 61.72 80 ARG A C 1
ATOM 648 O O . ARG A 1 80 ? 0.608 -3.528 -21.266 1.00 61.72 80 ARG A O 1
ATOM 655 N N . ARG A 1 81 ? -0.471 -1.866 -20.212 1.00 59.62 81 ARG A N 1
ATOM 656 C CA . ARG A 1 81 ? -0.852 -1.155 -21.445 1.00 59.62 81 ARG A CA 1
ATOM 657 C C . ARG A 1 81 ? 0.349 -0.675 -22.262 1.00 59.62 81 ARG A C 1
ATOM 659 O O . ARG A 1 81 ? 0.265 -0.675 -23.478 1.00 59.62 81 ARG A O 1
ATOM 666 N N . ALA A 1 82 ? 1.447 -0.271 -21.624 1.00 57.47 82 ALA A N 1
ATOM 667 C CA . ALA A 1 82 ? 2.666 0.112 -22.339 1.00 57.47 82 ALA A CA 1
ATOM 668 C C . ALA A 1 82 ? 3.350 -1.090 -23.017 1.00 57.47 82 ALA A C 1
ATOM 670 O O . ALA A 1 82 ? 3.914 -0.931 -24.094 1.00 57.47 82 ALA A O 1
ATOM 671 N N . GLY A 1 83 ? 3.264 -2.285 -22.420 1.00 55.59 83 GLY A N 1
ATOM 672 C CA . GLY A 1 83 ? 3.734 -3.528 -23.042 1.00 55.59 83 GLY A CA 1
ATOM 673 C C . GLY A 1 83 ? 2.897 -3.960 -24.251 1.00 55.59 83 GLY A C 1
ATOM 674 O O . GLY A 1 83 ? 3.454 -4.491 -25.203 1.00 55.59 83 GLY A O 1
ATOM 675 N N . ASP A 1 84 ? 1.594 -3.669 -24.245 1.00 51.75 84 ASP A N 1
ATOM 676 C CA . ASP A 1 84 ? 0.666 -4.047 -25.324 1.00 51.75 84 ASP A CA 1
ATOM 677 C C . ASP A 1 84 ? 0.718 -3.110 -26.552 1.00 51.75 84 ASP A C 1
ATOM 679 O O . ASP A 1 84 ? 0.185 -3.449 -27.604 1.00 51.75 84 ASP A O 1
ATOM 683 N N . ILE A 1 85 ? 1.334 -1.925 -26.441 1.00 51.78 85 ILE A N 1
ATOM 684 C CA . ILE A 1 85 ? 1.453 -0.948 -27.548 1.00 51.78 85 ILE A CA 1
ATOM 685 C C . ILE A 1 85 ? 2.697 -1.220 -28.418 1.00 51.78 85 ILE A C 1
ATOM 687 O O . ILE A 1 85 ? 2.821 -0.675 -29.513 1.00 51.78 85 ILE A O 1
ATOM 691 N N . VAL A 1 86 ? 3.612 -2.083 -27.969 1.00 47.19 86 VAL A N 1
ATOM 692 C CA . VAL A 1 86 ? 4.795 -2.494 -28.739 1.00 47.19 86 VAL A CA 1
ATOM 693 C C . VAL A 1 86 ? 4.512 -3.832 -29.430 1.00 47.19 86 VAL A C 1
ATOM 695 O O . VAL A 1 86 ? 5.061 -4.863 -29.045 1.00 47.19 86 VAL A O 1
ATOM 698 N N . GLN A 1 87 ? 3.636 -3.824 -30.437 1.00 41.00 87 GLN A N 1
ATOM 699 C CA . GLN A 1 87 ? 3.534 -4.884 -31.449 1.00 41.00 87 GLN A CA 1
ATOM 700 C C . GLN A 1 87 ? 3.295 -4.288 -32.831 1.00 41.00 87 GLN A C 1
ATOM 702 O O . GLN A 1 87 ? 2.430 -3.393 -32.947 1.00 41.00 87 GLN A O 1
#

Radius of gyration: 20.17 Å; chains: 1; bounding box: 20×67×46 Å

Organism: NCBI:txid112140

Secondary structure (DSSP, 8-state):
--------------HHHHHHHHHHHHHHHHHHHHHHHHGGGHHHHHHHHHHHHHHTT-HHHHHHHHHHHHHHHHHHHHHHHHHHT--

Sequence (87 aa):
MVDYSHHRQREDMPAGSQMASYAEANAQAMADSLIVVYGIKARGMTLRHIARCLELKLIDDVEFWLRVRNRIDWLLRTVRRAGDIVQ

Foldseek 3Di:
DDDPPPPDDPDDDDPVVVVVVVLLVVLLVVLVVLCVVPNPCSLVVLVVVLVVCVVVVVVVVNVSSVSNNVNNVVVVVVVVVVVVVPD